Protein AF-A0A930FH74-F1 (afdb_monomer)

Radius of gyration: 14.36 Å; Cα contacts (8 Å, |Δi|>4): 64; chains: 1; bounding box: 34×31×39 Å

Solvent-accessible surface area (backbone atoms only — not comparable to full-atom values): 4783 Å² total; per-residue (Å²): 112,72,64,60,51,49,51,54,49,26,50,51,30,32,51,65,12,47,53,57,50,52,50,57,67,73,51,81,82,47,86,74,50,56,66,56,43,67,67,47,46,61,57,28,51,49,33,28,50,51,17,36,51,45,40,52,52,50,24,60,74,66,74,41,48,87,90,37,46,66,59,43,49,54,41,47,52,48,53,53,52,53,47,48,66,76,75,102

pLDDT: mean 86.74, std 10.67, range [51.53, 96.81]

Secondary structure (DSSP, 8-state):
-HHHHHHHHHHHHHHHHHHHHHHHHH-TT-TTHHHHHHHHHHHHHHHHHHHHHHHHHHHHHTT-STTTHHHHHHHHHHHHHHHHHHH-

Foldseek 3Di:
DVLVVLLVQLVVLQCQLPVVLVVLVVVVPDPVSVVVCVVVNVVSLVSLVVSLVSLVVSCVVVVHCVVSVVSNVVSVVVNVVVVVVVVD

Mean predicted aligned error: 5.04 Å

Structure (mmCIF, N/CA/C/O backbone):
data_AF-A0A930FH74-F1
#
_entry.id   AF-A0A930FH74-F1
#
loop_
_atom_site.group_PDB
_atom_site.id
_atom_site.type_symbol
_atom_site.label_atom_id
_atom_site.label_alt_id
_atom_site.label_comp_id
_atom_site.label_asym_id
_atom_site.label_entity_id
_atom_site.label_seq_id
_atom_site.pdbx_PDB_ins_code
_atom_site.Cartn_x
_atom_site.Cartn_y
_atom_site.Cartn_z
_atom_site.occupancy
_atom_site.B_iso_or_equiv
_atom_site.auth_seq_id
_atom_site.auth_comp_id
_atom_site.auth_asym_id
_atom_site.auth_atom_id
_atom_site.pdbx_PDB_model_num
ATOM 1 N N . MET A 1 1 ? -9.009 12.039 16.065 1.00 51.53 1 MET A N 1
ATOM 2 C CA . MET A 1 1 ? -7.686 12.701 15.950 1.00 51.53 1 MET A CA 1
ATOM 3 C C . MET A 1 1 ? -6.493 11.768 15.690 1.00 51.53 1 MET A C 1
ATOM 5 O O . MET A 1 1 ? -5.860 11.953 14.661 1.00 51.53 1 MET A O 1
ATOM 9 N N . LYS A 1 2 ? -6.136 10.784 16.546 1.00 77.12 2 LYS A N 1
ATOM 10 C CA . LYS A 1 2 ? -5.008 9.860 16.236 1.00 77.12 2 LYS A CA 1
ATOM 11 C C . LYS A 1 2 ? -5.335 8.882 15.095 1.00 77.12 2 LYS A C 1
ATOM 13 O O . LYS A 1 2 ? -4.520 8.712 14.196 1.00 77.12 2 LYS A O 1
ATOM 18 N N . LEU A 1 3 ? -6.545 8.319 15.106 1.00 84.00 3 LEU A N 1
ATOM 19 C CA . LEU A 1 3 ? -6.985 7.311 14.137 1.00 84.00 3 LEU A CA 1
ATOM 20 C C . LEU A 1 3 ? -7.228 7.878 12.731 1.00 84.00 3 LEU A C 1
ATOM 22 O O . LEU A 1 3 ? -6.760 7.313 11.755 1.00 84.00 3 LEU A O 1
ATOM 26 N N . GLU A 1 4 ? -7.878 9.038 12.613 1.00 87.12 4 GLU A N 1
ATOM 27 C CA . GLU A 1 4 ? -8.069 9.714 11.315 1.00 87.12 4 GLU A CA 1
ATOM 28 C C . GLU A 1 4 ? -6.732 10.083 10.666 1.00 87.12 4 GLU A C 1
ATOM 30 O O . GLU A 1 4 ? -6.550 9.915 9.462 1.00 87.12 4 GLU A O 1
ATOM 35 N N . LYS A 1 5 ? -5.758 10.522 11.474 1.00 89.94 5 LYS A N 1
ATOM 36 C CA . LYS A 1 5 ? -4.399 10.779 10.994 1.00 89.94 5 LYS A CA 1
ATOM 37 C C . LYS A 1 5 ? -3.721 9.486 10.531 1.00 89.94 5 LYS A C 1
ATOM 39 O O . LYS A 1 5 ? -3.058 9.497 9.500 1.00 89.94 5 LYS A O 1
ATOM 44 N N . ALA A 1 6 ? -3.911 8.376 11.248 1.00 89.38 6 ALA A N 1
ATOM 45 C CA . ALA A 1 6 ? -3.404 7.068 10.834 1.00 89.38 6 ALA A CA 1
ATOM 46 C C . ALA A 1 6 ? -4.046 6.587 9.521 1.00 89.38 6 ALA A C 1
ATOM 48 O O . ALA A 1 6 ? -3.317 6.150 8.636 1.00 89.38 6 ALA A O 1
ATOM 49 N N . LYS A 1 7 ? -5.367 6.745 9.354 1.00 91.62 7 LYS A N 1
ATOM 50 C CA . LYS A 1 7 ? -6.089 6.458 8.101 1.00 91.62 7 LYS A CA 1
ATOM 51 C C . LYS A 1 7 ? -5.531 7.270 6.934 1.00 91.62 7 LYS A C 1
ATOM 53 O O . LYS A 1 7 ? -5.203 6.696 5.902 1.00 91.62 7 LYS A O 1
ATOM 58 N N . SER A 1 8 ? -5.350 8.577 7.124 1.00 94.25 8 SER A N 1
ATOM 59 C CA . SER A 1 8 ? -4.795 9.461 6.093 1.00 94.25 8 SER A CA 1
ATOM 60 C C . SER A 1 8 ? -3.360 9.079 5.702 1.00 94.25 8 SER A C 1
ATOM 62 O O . SER A 1 8 ? -3.033 9.048 4.518 1.00 94.25 8 SER A O 1
ATOM 64 N N . ILE A 1 9 ? -2.509 8.727 6.674 1.00 94.31 9 ILE A N 1
ATOM 65 C CA . ILE A 1 9 ? -1.144 8.252 6.395 1.00 94.31 9 ILE A CA 1
ATOM 66 C C . ILE A 1 9 ? -1.174 6.902 5.668 1.00 94.31 9 ILE A C 1
ATOM 68 O O . ILE A 1 9 ? -0.456 6.733 4.684 1.00 94.31 9 ILE A O 1
ATOM 72 N N . ALA A 1 10 ? -2.005 5.957 6.118 1.00 94.56 10 ALA A N 1
ATOM 73 C CA . ALA A 1 10 ? -2.155 4.652 5.477 1.00 94.56 10 ALA A CA 1
ATOM 74 C C . ALA A 1 10 ? -2.593 4.797 4.014 1.00 94.56 10 ALA A C 1
ATOM 76 O O . ALA A 1 10 ? -2.043 4.124 3.143 1.00 94.56 10 ALA A O 1
ATOM 77 N N . GLU A 1 11 ? -3.512 5.722 3.737 1.00 95.56 11 GLU A N 1
ATOM 78 C CA . GLU A 1 11 ? -4.006 6.009 2.392 1.00 95.56 11 GLU A CA 1
ATOM 79 C C . GLU A 1 11 ? -2.937 6.649 1.506 1.00 95.56 11 GLU A C 1
ATOM 81 O O . GLU A 1 11 ? -2.738 6.228 0.365 1.00 95.56 11 GLU A O 1
ATOM 86 N N . ALA A 1 12 ? -2.185 7.614 2.038 1.00 96.00 12 ALA A N 1
ATOM 87 C CA . ALA A 1 12 ? -1.064 8.202 1.317 1.00 96.00 12 ALA A CA 1
ATOM 88 C C . ALA A 1 12 ? -0.013 7.137 0.962 1.00 96.00 12 ALA A C 1
ATOM 90 O O . ALA A 1 12 ? 0.412 7.052 -0.189 1.00 96.00 12 ALA A O 1
ATOM 91 N N . LEU A 1 13 ? 0.366 6.282 1.919 1.00 95.50 13 LEU A N 1
ATOM 92 C CA . LEU A 1 13 ? 1.301 5.177 1.684 1.00 95.50 13 LEU A CA 1
ATOM 93 C C . LEU A 1 13 ? 0.760 4.163 0.669 1.00 95.50 13 LEU A C 1
ATOM 95 O O . LEU A 1 13 ? 1.527 3.675 -0.161 1.00 95.50 13 LEU A O 1
ATOM 99 N N . MET A 1 14 ? -0.545 3.875 0.706 1.00 96.81 14 MET A N 1
ATOM 100 C CA . MET A 1 14 ? -1.205 2.982 -0.246 1.00 96.81 14 MET A CA 1
ATOM 101 C C . MET A 1 14 ? -1.016 3.490 -1.670 1.00 96.81 14 MET A C 1
ATOM 103 O O . MET A 1 14 ? -0.474 2.775 -2.509 1.00 96.81 14 MET A O 1
ATOM 107 N N . TRP A 1 15 ? -1.438 4.725 -1.941 1.00 96.25 15 TRP A N 1
ATOM 108 C CA . TRP A 1 15 ? -1.419 5.277 -3.292 1.00 96.25 15 TRP A CA 1
ATOM 109 C C . TRP A 1 15 ? 0.001 5.560 -3.781 1.00 96.25 15 TRP A C 1
ATOM 111 O O . TRP A 1 15 ? 0.316 5.239 -4.928 1.00 96.25 15 TRP A O 1
ATOM 121 N N . LEU A 1 16 ? 0.877 6.079 -2.912 1.00 94.44 16 LEU A N 1
ATOM 122 C CA . LEU A 1 16 ? 2.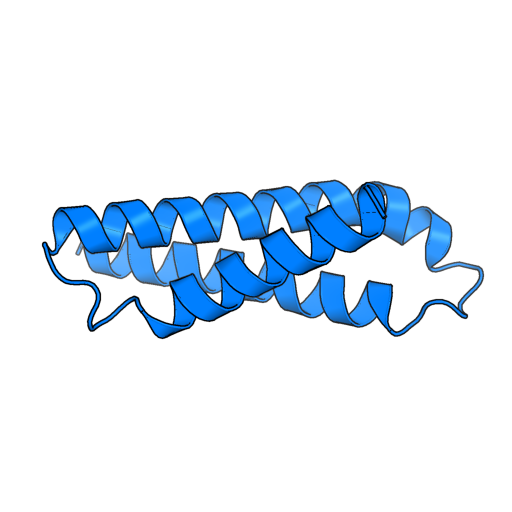290 6.294 -3.238 1.00 94.44 16 LEU A CA 1
ATOM 123 C C . LEU A 1 16 ? 3.031 4.985 -3.509 1.00 94.44 16 LEU A C 1
ATOM 125 O O . LEU A 1 16 ? 3.941 4.977 -4.327 1.00 94.44 16 LEU A O 1
ATOM 129 N N . GLY A 1 17 ? 2.653 3.887 -2.853 1.00 92.62 17 GLY A N 1
ATOM 130 C CA . GLY A 1 17 ? 3.203 2.569 -3.147 1.00 92.62 17 GLY A CA 1
ATOM 131 C C . GLY A 1 17 ? 2.618 1.977 -4.431 1.00 92.62 17 GLY A C 1
ATOM 132 O O . GLY A 1 17 ? 3.367 1.609 -5.335 1.00 92.62 17 GLY A O 1
ATOM 133 N N . LEU A 1 18 ? 1.288 1.885 -4.524 1.00 92.94 18 LEU A N 1
ATOM 134 C CA . LEU A 1 18 ? 0.581 1.142 -5.572 1.00 92.94 18 LEU A CA 1
ATOM 135 C C . LEU A 1 18 ? 0.696 1.782 -6.956 1.00 92.94 18 LEU A C 1
ATOM 137 O O . LEU A 1 18 ? 1.016 1.087 -7.920 1.00 92.94 18 LEU A O 1
ATOM 141 N N . VAL A 1 19 ? 0.433 3.088 -7.074 1.00 92.12 19 VAL A N 1
ATOM 142 C CA . VAL A 1 19 ? 0.340 3.748 -8.388 1.00 92.12 19 VAL A CA 1
ATOM 143 C C . VAL A 1 19 ? 1.670 3.673 -9.137 1.00 92.12 19 VAL A C 1
ATOM 145 O O . VAL A 1 19 ? 1.671 3.217 -10.283 1.00 92.12 19 VAL A O 1
ATOM 148 N N . PRO A 1 20 ? 2.818 4.024 -8.527 1.00 90.06 20 PRO A N 1
ATOM 149 C CA . PRO A 1 20 ? 4.088 3.930 -9.229 1.00 90.06 20 PRO A CA 1
ATOM 150 C C . PRO A 1 20 ? 4.467 2.479 -9.537 1.00 90.06 20 PRO A C 1
ATOM 152 O O . PRO A 1 20 ? 4.936 2.218 -10.640 1.00 90.06 20 PRO A O 1
ATOM 155 N N . GLN A 1 21 ? 4.209 1.517 -8.637 1.00 89.75 21 GLN A N 1
ATOM 156 C CA . GLN A 1 21 ? 4.465 0.095 -8.923 1.00 89.75 21 GLN A CA 1
ATOM 157 C C . GLN A 1 21 ? 3.685 -0.400 -10.138 1.00 89.75 21 GLN A C 1
ATOM 159 O O . GLN A 1 21 ? 4.243 -1.094 -10.988 1.00 89.75 21 GLN A O 1
ATOM 164 N N . TRP A 1 22 ? 2.411 -0.025 -10.241 1.00 87.50 22 TRP A N 1
ATOM 165 C CA . TRP A 1 22 ? 1.578 -0.377 -11.383 1.00 87.50 22 TRP A CA 1
ATOM 166 C C . TRP A 1 22 ? 2.109 0.240 -12.685 1.00 87.50 22 TRP A C 1
ATOM 168 O O . TRP A 1 22 ? 2.227 -0.460 -13.695 1.00 87.50 22 TRP A O 1
ATOM 178 N N . ILE A 1 23 ? 2.524 1.511 -12.653 1.00 86.62 23 ILE A N 1
ATOM 179 C CA . ILE A 1 23 ? 3.156 2.184 -13.800 1.00 86.62 23 ILE A CA 1
ATOM 180 C C . ILE A 1 23 ? 4.451 1.465 -14.201 1.00 86.62 23 ILE A C 1
ATOM 182 O O . ILE A 1 23 ? 4.649 1.162 -15.376 1.00 86.62 23 ILE A O 1
ATOM 186 N N . PHE A 1 24 ? 5.328 1.133 -13.252 1.00 83.50 24 PHE A N 1
ATOM 187 C CA . PHE A 1 24 ? 6.582 0.432 -13.548 1.00 83.50 24 PHE A CA 1
ATOM 188 C C . PHE A 1 24 ? 6.354 -0.980 -14.102 1.00 83.50 24 PHE A C 1
ATOM 190 O O . PHE A 1 24 ? 7.057 -1.403 -15.019 1.00 83.50 24 PHE A O 1
ATOM 197 N N . MET A 1 25 ? 5.354 -1.710 -13.601 1.00 79.62 25 MET A N 1
ATOM 198 C CA . MET A 1 25 ? 5.031 -3.049 -14.104 1.00 79.62 25 MET A CA 1
ATOM 199 C C . MET A 1 25 ? 4.424 -3.042 -15.510 1.00 79.62 25 MET A C 1
ATOM 201 O O . MET A 1 25 ? 4.682 -3.963 -16.284 1.00 79.62 25 MET A O 1
ATOM 205 N N . THR A 1 26 ? 3.649 -2.015 -15.858 1.00 80.44 26 THR A N 1
ATOM 206 C CA . THR A 1 26 ? 3.016 -1.881 -17.183 1.00 80.44 26 THR A CA 1
ATOM 207 C C . THR A 1 26 ? 3.925 -1.231 -18.230 1.00 80.44 26 THR A C 1
ATOM 209 O O . THR A 1 26 ? 3.740 -1.447 -19.424 1.00 80.44 26 THR A O 1
ATOM 212 N N . SER A 1 27 ? 4.959 -0.499 -17.808 1.00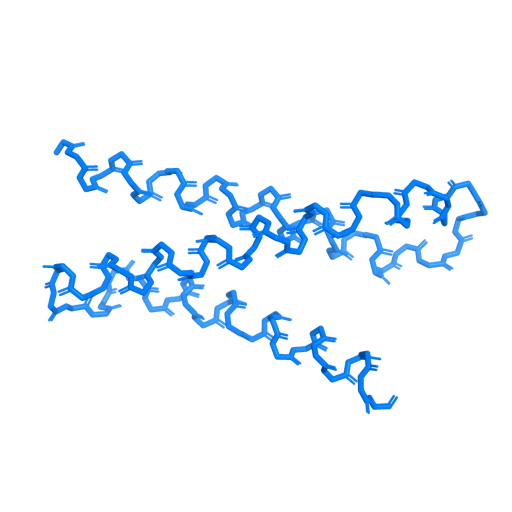 74.50 27 SER A N 1
ATOM 213 C CA . SER A 1 27 ? 5.898 0.226 -18.683 1.00 74.50 27 SER A CA 1
ATOM 214 C C . SER A 1 27 ? 7.183 -0.543 -19.030 1.00 74.50 27 SER A C 1
ATOM 216 O O . SER A 1 27 ? 8.180 0.072 -19.411 1.00 74.50 27 SER A O 1
ATOM 218 N N . ARG A 1 28 ? 7.170 -1.886 -18.960 1.00 63.28 28 ARG A N 1
ATOM 219 C CA . ARG A 1 28 ? 8.317 -2.815 -19.150 1.00 63.28 28 ARG A CA 1
ATOM 220 C C . ARG A 1 28 ? 9.094 -2.728 -20.490 1.00 63.28 28 ARG A C 1
ATOM 222 O O . ARG A 1 28 ? 9.906 -3.600 -20.773 1.00 63.28 28 ARG A O 1
ATOM 229 N N . GLY A 1 29 ? 8.901 -1.687 -21.302 1.00 61.66 29 GLY A N 1
ATOM 230 C CA . GLY A 1 29 ? 9.609 -1.433 -22.562 1.00 61.66 29 GLY A CA 1
ATOM 231 C C . GLY A 1 29 ? 10.599 -0.256 -22.562 1.00 61.66 29 GLY A C 1
ATOM 232 O O . GLY A 1 29 ? 11.172 0.018 -23.612 1.00 61.66 29 GLY A O 1
ATOM 233 N N . VAL A 1 30 ? 10.812 0.461 -21.447 1.00 61.50 30 VAL A N 1
ATOM 234 C CA . VAL A 1 30 ? 11.693 1.652 -21.418 1.00 61.50 30 VAL A CA 1
ATOM 235 C C . VAL A 1 30 ? 13.103 1.301 -20.895 1.00 61.50 30 VAL A C 1
ATOM 237 O O . VAL A 1 30 ? 13.244 1.019 -19.703 1.00 61.50 30 VAL A O 1
ATOM 240 N N . PRO A 1 31 ? 14.171 1.381 -21.720 1.00 57.53 31 PRO A N 1
ATOM 241 C CA . PRO A 1 31 ? 15.526 0.933 -21.356 1.00 57.53 31 PRO A CA 1
ATOM 242 C C . PRO A 1 31 ? 16.143 1.639 -20.135 1.00 57.53 31 PRO A C 1
ATOM 244 O O . PRO A 1 31 ? 16.898 1.026 -19.388 1.00 57.53 31 PRO A O 1
ATOM 247 N N . GLY A 1 32 ? 15.802 2.911 -19.891 1.00 60.41 32 GLY A N 1
ATOM 248 C CA . GLY A 1 32 ? 16.250 3.660 -18.705 1.00 60.41 32 GLY A CA 1
ATOM 249 C C . GLY A 1 32 ? 15.409 3.418 -17.445 1.00 60.41 32 GLY A C 1
ATOM 250 O O . GLY A 1 32 ? 15.868 3.676 -16.334 1.00 60.41 32 GLY A O 1
ATOM 251 N N . GLY A 1 33 ? 14.190 2.891 -17.598 1.00 63.53 33 GLY A N 1
ATOM 252 C CA . GLY A 1 33 ? 13.275 2.634 -16.484 1.00 63.53 33 GLY A CA 1
ATOM 253 C C . GLY A 1 33 ? 13.689 1.437 -15.630 1.00 63.53 33 GLY A C 1
ATOM 254 O O . GLY A 1 33 ? 13.379 1.404 -14.444 1.00 63.53 33 GLY A O 1
ATOM 255 N N . LEU A 1 34 ? 14.437 0.486 -16.201 1.00 67.62 34 LEU A N 1
ATOM 256 C CA . LEU A 1 34 ? 14.801 -0.764 -15.531 1.00 67.62 34 LEU A CA 1
ATOM 257 C C . LEU A 1 34 ? 15.714 -0.540 -14.312 1.00 67.62 34 LEU A C 1
ATOM 259 O O . LEU A 1 34 ? 15.481 -1.117 -13.254 1.00 67.62 34 LEU A O 1
ATOM 263 N N . LEU A 1 35 ? 16.720 0.335 -14.433 1.00 68.69 35 LEU A N 1
ATOM 264 C CA . LEU A 1 35 ? 17.639 0.660 -13.334 1.00 68.69 35 LEU A CA 1
ATOM 265 C C . LEU A 1 35 ? 16.921 1.390 -12.195 1.00 68.69 35 LEU A C 1
ATOM 267 O O . LEU A 1 35 ? 17.082 1.030 -11.034 1.00 68.69 35 LEU A O 1
ATOM 271 N N . ILE A 1 36 ? 16.084 2.374 -12.528 1.00 70.12 36 ILE A N 1
ATOM 272 C CA . ILE A 1 36 ? 15.289 3.124 -11.546 1.00 70.12 36 ILE A CA 1
ATOM 273 C C . ILE A 1 36 ? 14.298 2.188 -10.841 1.00 70.12 36 ILE A C 1
ATOM 275 O O . ILE A 1 36 ? 14.159 2.238 -9.618 1.00 70.12 36 ILE A O 1
ATOM 279 N N . ALA A 1 37 ? 13.659 1.290 -11.594 1.00 74.56 37 ALA A N 1
ATOM 280 C CA . ALA A 1 37 ? 12.722 0.318 -11.053 1.00 74.56 37 ALA A CA 1
ATOM 281 C C . ALA A 1 37 ? 13.389 -0.619 -10.035 1.00 74.56 37 ALA A C 1
ATOM 283 O O . ALA A 1 37 ? 12.799 -0.864 -8.991 1.00 74.56 37 ALA A O 1
ATOM 284 N N . ILE A 1 38 ? 14.621 -1.088 -10.261 1.00 78.81 38 ILE A N 1
ATOM 285 C CA . ILE A 1 38 ? 15.307 -1.993 -9.316 1.00 78.81 38 ILE A CA 1
ATOM 286 C C . ILE A 1 38 ? 15.503 -1.350 -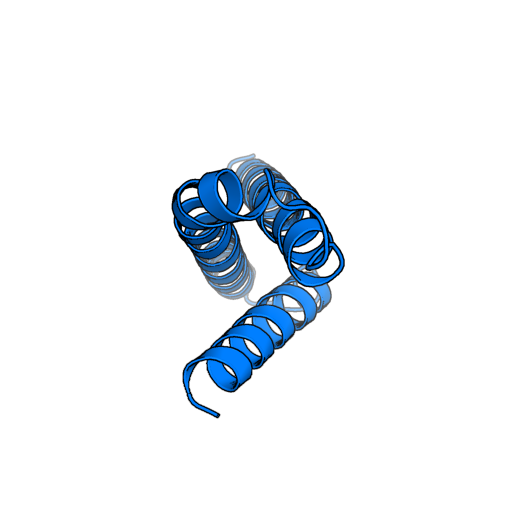7.935 1.00 78.81 38 ILE A C 1
ATOM 288 O O .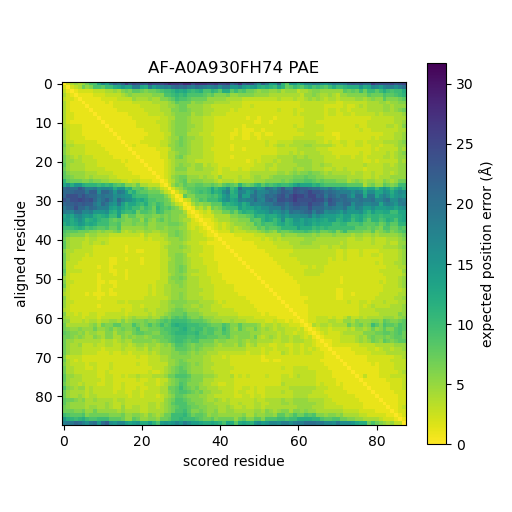 ILE A 1 38 ? 15.323 -2.022 -6.922 1.00 78.81 38 ILE A O 1
ATOM 292 N N . PHE A 1 39 ? 15.838 -0.059 -7.873 1.00 82.50 39 PHE A N 1
ATOM 293 C CA . PHE A 1 39 ? 16.077 0.624 -6.594 1.00 82.50 39 PHE A CA 1
ATOM 294 C C . PHE A 1 39 ? 14.795 1.136 -5.936 1.00 82.50 39 PHE A C 1
ATOM 296 O O . PHE A 1 39 ? 14.676 1.107 -4.712 1.00 82.50 39 PHE A O 1
ATOM 303 N N . ILE A 1 40 ? 13.830 1.604 -6.730 1.00 87.00 40 ILE A N 1
ATOM 304 C CA . ILE A 1 40 ? 12.608 2.220 -6.206 1.00 87.00 40 ILE A CA 1
ATOM 305 C C . ILE A 1 40 ? 11.533 1.168 -5.898 1.00 87.00 40 ILE A C 1
ATOM 307 O O . ILE A 1 40 ? 10.843 1.297 -4.888 1.00 87.00 40 ILE A O 1
ATOM 311 N N . MET A 1 41 ? 11.402 0.100 -6.696 1.00 87.31 41 MET A N 1
ATOM 312 C CA . MET A 1 41 ? 10.360 -0.920 -6.495 1.00 87.31 41 MET A CA 1
ATOM 313 C C . MET A 1 41 ? 10.375 -1.552 -5.098 1.00 87.31 41 MET A C 1
ATOM 315 O O . MET A 1 41 ? 9.297 -1.632 -4.511 1.00 87.31 41 MET A O 1
ATOM 319 N N . PRO A 1 42 ? 11.524 -1.937 -4.504 1.00 88.69 42 PRO A N 1
ATOM 320 C CA . PRO A 1 42 ? 11.542 -2.477 -3.144 1.00 88.69 42 PRO A CA 1
ATOM 321 C C . PRO A 1 42 ? 10.977 -1.497 -2.111 1.00 88.69 42 PRO A C 1
ATOM 323 O O . PRO A 1 42 ? 10.212 -1.893 -1.234 1.00 88.69 42 PRO A O 1
ATOM 326 N N . ILE A 1 43 ? 11.300 -0.206 -2.241 1.00 92.06 43 ILE A N 1
ATOM 327 C CA . ILE A 1 43 ? 10.794 0.844 -1.347 1.00 92.06 43 ILE A CA 1
ATOM 328 C C . ILE A 1 43 ? 9.277 0.961 -1.496 1.00 92.06 43 ILE A C 1
ATOM 330 O O . ILE A 1 43 ? 8.556 0.961 -0.499 1.00 92.06 43 ILE A O 1
ATOM 334 N N . LEU A 1 44 ? 8.779 1.001 -2.733 1.00 92.50 44 LEU A N 1
ATOM 335 C CA . LEU A 1 44 ? 7.345 1.080 -2.995 1.00 92.50 44 LEU A CA 1
ATOM 336 C C . LEU A 1 44 ? 6.601 -0.148 -2.452 1.00 92.50 44 LEU A C 1
ATOM 338 O O . LEU A 1 44 ? 5.548 0.006 -1.831 1.00 92.50 44 LEU A O 1
ATOM 342 N N . MET A 1 45 ? 7.156 -1.352 -2.630 1.00 90.69 45 MET A N 1
ATOM 343 C CA . MET A 1 45 ? 6.582 -2.595 -2.101 1.00 90.69 45 MET A CA 1
ATOM 344 C C . MET A 1 45 ? 6.475 -2.547 -0.576 1.00 90.69 45 MET A C 1
ATOM 346 O O . MET A 1 45 ? 5.431 -2.899 -0.024 1.00 90.69 45 MET A O 1
ATOM 350 N N . ILE A 1 46 ? 7.513 -2.051 0.106 1.00 93.88 46 ILE A N 1
ATOM 351 C CA . ILE A 1 46 ? 7.487 -1.839 1.558 1.00 93.88 46 ILE A CA 1
ATOM 352 C C . ILE A 1 46 ? 6.397 -0.828 1.934 1.00 93.88 46 ILE A C 1
ATOM 354 O O . ILE A 1 46 ? 5.652 -1.082 2.875 1.00 93.88 46 ILE A O 1
ATOM 358 N N . MET A 1 47 ? 6.241 0.282 1.204 1.00 95.12 47 MET A N 1
ATOM 359 C CA . MET A 1 47 ? 5.177 1.262 1.478 1.00 95.12 47 MET A CA 1
ATOM 360 C C . MET A 1 47 ? 3.778 0.649 1.357 1.00 95.12 47 MET A C 1
ATOM 362 O O . MET A 1 47 ? 2.949 0.845 2.248 1.00 95.12 47 MET A O 1
ATOM 366 N N . THR A 1 48 ? 3.520 -0.132 0.304 1.00 94.12 48 THR A N 1
ATOM 367 C CA . THR A 1 48 ? 2.248 -0.852 0.138 1.00 94.12 48 THR A CA 1
ATOM 368 C C . THR A 1 48 ? 2.029 -1.874 1.253 1.00 94.12 48 THR A C 1
ATOM 370 O O . THR A 1 48 ? 0.925 -1.962 1.787 1.00 94.12 48 THR A O 1
ATOM 373 N N . PHE A 1 49 ? 3.070 -2.609 1.651 1.00 93.94 49 PHE A N 1
ATOM 374 C CA . PHE A 1 49 ? 2.989 -3.568 2.753 1.00 93.94 49 PHE A CA 1
ATOM 375 C C . PHE A 1 49 ? 2.700 -2.886 4.098 1.00 93.94 49 PHE A C 1
ATOM 377 O O . PHE A 1 49 ? 1.810 -3.310 4.834 1.00 93.94 49 PHE A O 1
ATOM 384 N N . VAL A 1 50 ? 3.402 -1.794 4.409 1.00 95.56 50 VAL A N 1
ATOM 385 C CA . VAL A 1 50 ? 3.164 -0.999 5.6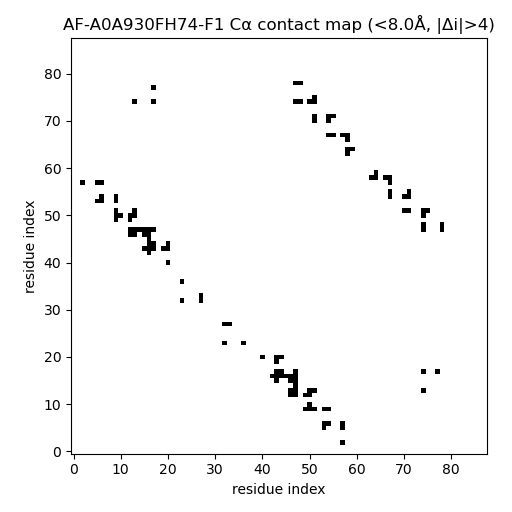21 1.00 95.56 50 VAL A CA 1
ATOM 386 C C . VAL A 1 50 ? 1.746 -0.432 5.615 1.00 95.56 50 VAL A C 1
ATOM 388 O O . VAL A 1 50 ? 1.062 -0.521 6.631 1.00 95.56 50 VAL A O 1
ATOM 391 N N . SER A 1 51 ? 1.274 0.084 4.479 1.00 95.94 51 SER A N 1
ATOM 392 C CA . SER A 1 51 ? -0.106 0.551 4.329 1.00 95.94 51 SER A CA 1
ATOM 393 C C . SER A 1 51 ? -1.132 -0.556 4.613 1.00 95.94 51 SER A C 1
ATOM 395 O O . SER A 1 51 ? -2.043 -0.346 5.415 1.00 95.94 51 SER A O 1
ATOM 397 N N . PHE A 1 52 ? -0.949 -1.755 4.046 1.00 95.31 52 PHE A N 1
ATOM 398 C CA . PHE A 1 52 ? -1.804 -2.914 4.330 1.00 95.31 52 PHE A CA 1
ATOM 399 C C . PHE A 1 52 ? -1.843 -3.225 5.831 1.00 95.31 52 PHE A C 1
ATOM 401 O O . PHE A 1 52 ? -2.922 -3.316 6.418 1.00 95.31 52 PHE A O 1
ATOM 408 N N . MET A 1 53 ? -0.676 -3.308 6.477 1.00 96.31 53 MET A N 1
ATOM 409 C CA . MET A 1 53 ? -0.589 -3.560 7.917 1.00 96.31 53 MET A CA 1
ATOM 410 C C . MET A 1 53 ? -1.281 -2.463 8.731 1.00 96.31 53 MET A C 1
ATOM 412 O O . MET A 1 53 ? -2.003 -2.772 9.677 1.00 96.31 53 MET A O 1
ATOM 416 N N . MET A 1 54 ? -1.128 -1.190 8.355 1.00 95.00 54 MET A N 1
ATOM 417 C CA . MET A 1 54 ? -1.843 -0.088 9.003 1.00 95.00 54 MET A CA 1
ATOM 418 C C . MET A 1 54 ? -3.359 -0.253 8.888 1.00 95.00 54 MET A C 1
ATOM 420 O O . MET A 1 54 ? -4.048 -0.096 9.892 1.00 95.00 54 MET A O 1
ATOM 424 N N . TYR A 1 55 ? -3.889 -0.618 7.717 1.00 94.75 55 TYR A N 1
ATOM 425 C CA . TYR A 1 55 ? -5.322 -0.875 7.565 1.00 94.75 55 TYR A CA 1
ATOM 426 C C . TYR A 1 55 ? -5.806 -2.082 8.374 1.00 94.75 55 TYR A C 1
ATOM 428 O O . TYR A 1 55 ? -6.917 -2.032 8.905 1.00 94.75 55 TYR A O 1
ATOM 436 N N . VAL A 1 56 ? -4.980 -3.122 8.540 1.00 94.12 56 VAL A N 1
ATOM 437 C CA . VAL A 1 56 ? -5.280 -4.245 9.445 1.00 94.12 56 VAL A CA 1
ATOM 438 C C . VAL A 1 56 ? -5.380 -3.746 10.887 1.00 94.12 56 VAL A C 1
ATOM 440 O O . VAL A 1 56 ? -6.369 -4.027 11.562 1.00 94.12 56 VAL A O 1
ATOM 443 N N . PHE A 1 57 ? -4.408 -2.958 11.357 1.00 93.19 57 PHE A N 1
ATOM 444 C CA . PHE A 1 57 ? -4.441 -2.394 12.710 1.00 93.19 57 PHE A CA 1
ATOM 445 C 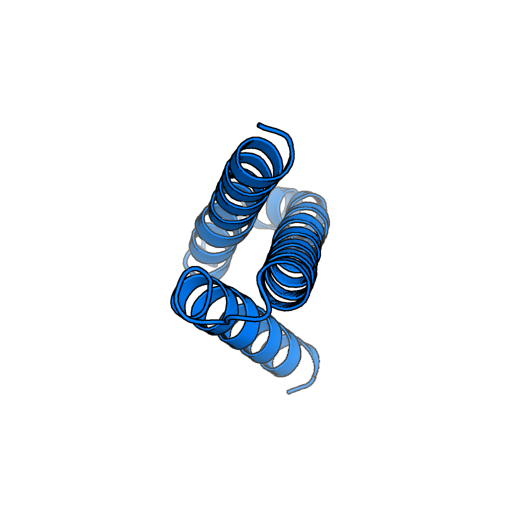C . PHE A 1 57 ? -5.635 -1.461 12.928 1.00 93.19 57 PHE A C 1
ATOM 447 O O . PHE A 1 57 ? -6.297 -1.566 13.956 1.00 93.19 57 PHE A O 1
ATOM 454 N N . ILE A 1 58 ? -5.956 -0.607 11.953 1.00 92.75 58 ILE A N 1
ATOM 455 C CA . ILE A 1 58 ? -7.130 0.276 12.004 1.00 92.75 58 ILE A CA 1
ATOM 456 C C . ILE A 1 58 ? -8.416 -0.554 12.100 1.00 92.75 58 ILE A C 1
ATOM 458 O O . ILE A 1 58 ? -9.258 -0.267 12.945 1.00 92.75 58 ILE A O 1
ATOM 462 N N . ALA A 1 59 ? -8.555 -1.614 11.297 1.00 92.25 59 ALA A N 1
ATOM 463 C CA . ALA A 1 59 ? -9.727 -2.490 11.346 1.00 92.25 59 ALA A CA 1
ATOM 464 C C . ALA A 1 59 ? -9.886 -3.186 12.711 1.00 92.25 59 ALA A C 1
ATOM 466 O O . ALA A 1 59 ? -11.003 -3.343 13.211 1.00 92.25 59 ALA A O 1
ATOM 467 N N . LEU A 1 60 ? -8.767 -3.592 13.325 1.00 92.25 60 LEU A N 1
ATOM 468 C CA . LEU A 1 60 ? -8.747 -4.184 14.663 1.00 92.25 60 LEU A CA 1
ATOM 469 C C . LEU A 1 60 ? -9.113 -3.163 15.748 1.00 92.25 60 LEU A C 1
ATOM 471 O O . LEU A 1 60 ? -9.885 -3.490 16.651 1.00 92.25 60 LEU A O 1
ATOM 475 N N . GLU A 1 61 ? -8.597 -1.936 15.656 1.00 91.25 61 GLU A N 1
ATOM 476 C CA . GLU A 1 61 ? -8.891 -0.852 16.601 1.00 91.25 61 GLU A CA 1
ATOM 477 C C . GLU A 1 61 ? -10.366 -0.428 16.529 1.00 91.25 61 GLU A C 1
ATOM 479 O O . GLU A 1 61 ? -11.019 -0.272 17.562 1.00 91.25 61 GLU A O 1
ATOM 484 N N . GLU A 1 62 ? -10.926 -0.334 15.321 1.00 90.19 62 GLU A N 1
ATOM 485 C CA . GLU A 1 62 ? -12.341 -0.006 15.096 1.00 90.19 62 GLU A CA 1
ATOM 486 C C . GLU A 1 62 ? -13.285 -1.188 15.349 1.00 90.19 62 GLU A C 1
ATOM 488 O O . GLU A 1 62 ? -14.505 -1.011 15.359 1.00 90.19 62 GLU A O 1
ATOM 493 N N . LYS A 1 63 ? -12.740 -2.399 15.545 1.00 90.31 63 LYS A N 1
ATOM 494 C CA . LYS A 1 63 ? -13.491 -3.668 15.607 1.00 90.31 63 LYS A CA 1
ATOM 495 C C . LYS A 1 63 ? -14.456 -3.834 14.425 1.00 90.31 63 LYS A C 1
ATOM 497 O O . LYS A 1 63 ? -15.505 -4.469 14.542 1.00 90.31 63 LYS A O 1
ATOM 502 N N . SER A 1 64 ? -14.116 -3.229 13.293 1.00 86.62 64 SER A N 1
ATOM 503 C CA . SER A 1 64 ? -14.957 -3.128 12.110 1.00 86.62 64 SER A CA 1
ATOM 504 C C . SER A 1 64 ? -14.075 -3.030 10.879 1.00 86.62 64 SER A C 1
ATOM 506 O O . SER A 1 64 ? -13.123 -2.260 10.831 1.00 86.62 64 SER A O 1
ATOM 508 N N . VAL A 1 65 ? -14.434 -3.798 9.856 1.00 88.25 65 VAL A N 1
ATOM 509 C CA . VAL A 1 65 ? -13.754 -3.780 8.555 1.00 88.25 65 VAL A CA 1
ATOM 510 C C . VAL A 1 65 ? -14.493 -2.865 7.568 1.00 88.25 65 VAL A C 1
ATOM 512 O O . VAL A 1 65 ? -13.998 -2.590 6.484 1.00 88.25 65 VAL A O 1
ATOM 515 N N . LYS A 1 66 ? -15.678 -2.344 7.921 1.00 88.44 66 LYS A N 1
ATOM 516 C CA . LYS A 1 66 ? -16.550 -1.603 6.987 1.00 88.44 66 LYS A CA 1
ATOM 517 C C . LYS A 1 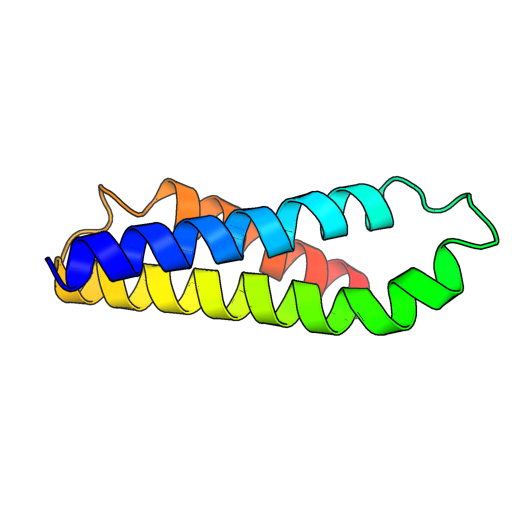66 ? -15.922 -0.349 6.379 1.00 88.44 66 LYS A C 1
ATOM 519 O O . LYS A 1 66 ? -16.307 0.013 5.275 1.00 88.44 66 LYS A O 1
ATOM 524 N N . ASP A 1 67 ? -14.967 0.276 7.058 1.00 86.06 67 ASP A N 1
ATOM 525 C CA . ASP A 1 67 ? -14.337 1.513 6.578 1.00 86.06 67 ASP A CA 1
ATOM 526 C C . ASP A 1 67 ? -12.975 1.267 5.907 1.00 86.06 67 ASP A C 1
ATOM 528 O O . ASP A 1 67 ? -12.443 2.152 5.234 1.00 86.06 67 ASP A O 1
ATOM 532 N N . THR A 1 68 ? -12.412 0.066 6.077 1.00 91.56 68 THR A N 1
ATOM 533 C CA . THR A 1 68 ? -11.076 -0.327 5.593 1.00 91.56 68 THR A CA 1
ATOM 534 C C . THR A 1 68 ? -11.101 -1.485 4.589 1.00 91.56 68 THR A C 1
ATOM 536 O O . THR A 1 68 ? -10.057 -1.865 4.056 1.00 91.56 68 THR A O 1
ATOM 539 N N . TRP A 1 69 ? -12.274 -2.071 4.321 1.00 93.12 69 TRP A N 1
ATOM 540 C CA . TRP A 1 69 ? -12.409 -3.306 3.540 1.00 93.12 69 TRP A CA 1
ATOM 541 C C . TRP A 1 69 ? -11.855 -3.187 2.124 1.00 93.12 69 TRP A C 1
ATOM 543 O O . TRP A 1 69 ? -11.180 -4.105 1.665 1.00 93.12 69 TRP A O 1
ATOM 553 N N . TRP A 1 70 ? -12.126 -2.085 1.423 1.00 94.44 70 TRP A N 1
ATOM 554 C CA . TRP A 1 70 ? -11.703 -1.949 0.032 1.00 94.44 70 TRP A CA 1
ATOM 555 C C . TRP A 1 70 ? -10.200 -1.691 -0.050 1.00 94.44 70 TRP A C 1
ATOM 557 O O . TRP A 1 70 ? -9.549 -2.196 -0.960 1.00 94.44 70 TRP A O 1
ATOM 567 N N . GLN A 1 71 ? -9.631 -0.976 0.926 1.00 95.62 71 GLN A N 1
ATOM 568 C CA . GLN A 1 71 ? -8.194 -0.739 1.013 1.00 95.62 71 GLN A CA 1
ATOM 569 C C . GLN A 1 71 ? -7.459 -2.043 1.305 1.00 95.62 71 GLN A C 1
ATOM 571 O O . GLN A 1 71 ? -6.466 -2.343 0.643 1.00 95.62 71 GLN A O 1
ATOM 576 N N . LEU A 1 72 ? -7.977 -2.853 2.234 1.00 95.19 72 LEU A N 1
ATOM 577 C CA . LEU A 1 72 ? -7.456 -4.188 2.539 1.00 95.19 72 LEU A CA 1
ATOM 578 C C . LEU A 1 72 ? -7.555 -5.129 1.339 1.00 95.19 72 LEU A C 1
ATOM 580 O O . LEU A 1 72 ? -6.605 -5.855 1.058 1.00 95.19 72 LEU A O 1
ATOM 584 N N . LEU A 1 7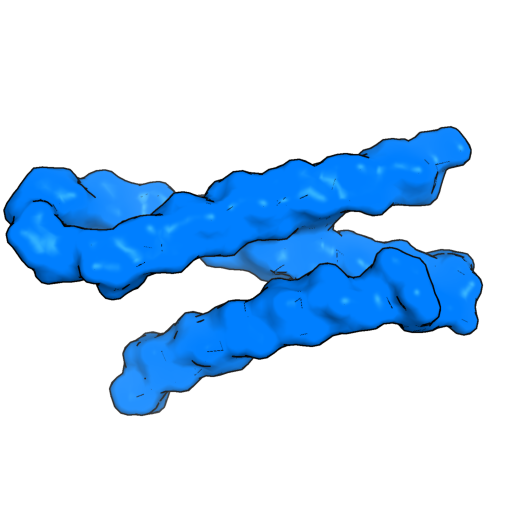3 ? -8.674 -5.098 0.612 1.00 95.31 73 LEU A N 1
ATOM 585 C CA . LEU A 1 73 ? -8.857 -5.895 -0.597 1.00 95.31 73 LEU A CA 1
ATOM 586 C C . LEU A 1 73 ? -7.863 -5.474 -1.682 1.00 95.31 73 LEU A C 1
ATOM 588 O O . LEU A 1 73 ? -7.199 -6.331 -2.256 1.00 95.31 73 LEU A O 1
ATOM 592 N N . LEU A 1 74 ? -7.725 -4.171 -1.934 1.00 94.00 74 LEU A N 1
ATOM 593 C CA . LEU A 1 74 ? -6.838 -3.636 -2.964 1.00 94.00 74 LEU A CA 1
ATOM 594 C C . LEU A 1 74 ? -5.367 -3.941 -2.659 1.00 94.00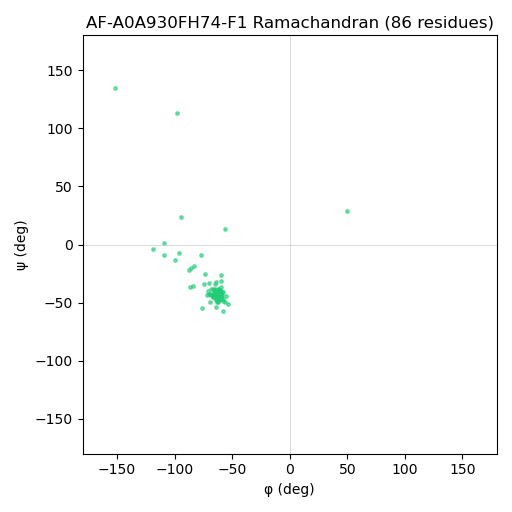 74 LEU A C 1
ATOM 596 O O . LEU A 1 74 ? -4.661 -4.512 -3.489 1.00 94.00 74 LEU A O 1
ATOM 600 N N . THR A 1 75 ? -4.906 -3.579 -1.462 1.00 93.50 75 THR A N 1
ATOM 601 C CA . THR A 1 75 ? -3.511 -3.796 -1.053 1.00 93.50 75 THR A CA 1
ATOM 602 C C . THR A 1 75 ? -3.196 -5.278 -0.867 1.00 93.50 75 THR A C 1
ATOM 604 O O . THR A 1 75 ? -2.134 -5.722 -1.296 1.00 93.50 75 THR A O 1
ATOM 607 N N . GLY A 1 76 ? -4.126 -6.069 -0.324 1.00 92.44 76 GLY A N 1
ATOM 608 C CA . GLY A 1 76 ? -3.989 -7.520 -0.204 1.00 92.44 76 GLY A CA 1
ATOM 609 C C . GLY A 1 76 ? -3.899 -8.217 -1.562 1.00 92.44 76 GLY A C 1
ATOM 610 O O . GLY A 1 76 ? -2.957 -8.973 -1.796 1.00 92.44 76 GLY A O 1
ATOM 611 N N . ALA A 1 77 ? -4.814 -7.914 -2.489 1.00 94.19 77 ALA A N 1
ATOM 612 C CA . ALA A 1 77 ? -4.781 -8.467 -3.844 1.00 94.19 77 ALA A CA 1
ATOM 613 C C . ALA A 1 77 ? -3.491 -8.088 -4.582 1.00 94.19 77 ALA A C 1
ATOM 615 O O . ALA A 1 77 ? -2.895 -8.936 -5.248 1.00 94.19 77 ALA A O 1
ATOM 616 N N . TRP A 1 78 ? -3.021 -6.845 -4.426 1.00 93.56 78 TRP A N 1
ATOM 617 C CA . TRP A 1 78 ? -1.753 -6.412 -5.009 1.00 93.56 78 TRP A CA 1
ATOM 618 C C . TRP A 1 78 ? -0.561 -7.183 -4.436 1.00 93.56 78 TRP A C 1
ATOM 620 O O . TRP A 1 78 ? 0.262 -7.685 -5.196 1.00 93.56 78 TRP A O 1
ATOM 630 N N . LEU A 1 79 ? -0.479 -7.347 -3.112 1.00 90.56 79 LEU A N 1
ATOM 631 C CA . LEU A 1 79 ? 0.587 -8.125 -2.471 1.00 90.56 79 LEU A CA 1
ATOM 632 C C . LEU A 1 79 ? 0.574 -9.593 -2.921 1.00 90.56 79 LEU A C 1
ATOM 634 O O . LEU A 1 79 ? 1.634 -10.151 -3.204 1.00 90.56 79 LEU A O 1
ATOM 638 N N . THR A 1 80 ? -0.606 -10.211 -3.042 1.00 91.75 80 THR A N 1
ATOM 639 C CA . THR A 1 80 ? -0.733 -11.575 -3.578 1.00 91.75 80 THR A CA 1
ATOM 640 C C . THR A 1 80 ? -0.295 -11.653 -5.039 1.00 91.75 80 THR A C 1
ATOM 642 O O . THR A 1 80 ? 0.436 -12.569 -5.405 1.00 91.75 80 THR A O 1
ATOM 645 N N . PHE A 1 81 ? -0.681 -10.686 -5.871 1.00 89.62 81 PHE A N 1
ATOM 646 C CA . PHE A 1 81 ? -0.238 -10.612 -7.263 1.00 89.62 81 PHE A CA 1
ATOM 647 C C . PHE A 1 81 ? 1.288 -10.488 -7.379 1.00 89.62 81 PHE A C 1
ATOM 649 O O . PHE A 1 81 ? 1.904 -11.210 -8.161 1.00 89.62 81 PHE A O 1
ATOM 656 N N . LEU A 1 82 ? 1.908 -9.625 -6.567 1.00 85.81 82 LEU A N 1
ATOM 657 C CA . LEU A 1 82 ? 3.364 -9.491 -6.514 1.00 85.81 82 LEU A CA 1
ATOM 658 C C . LEU A 1 82 ? 4.034 -10.807 -6.114 1.00 85.81 82 LEU A C 1
ATOM 660 O O . LEU A 1 82 ? 4.985 -11.218 -6.773 1.00 85.81 82 LEU A O 1
ATOM 664 N N . LEU A 1 83 ? 3.527 -11.477 -5.073 1.00 87.69 83 LEU A N 1
ATOM 665 C CA . LEU A 1 83 ? 4.030 -12.784 -4.646 1.00 87.69 83 LEU A CA 1
ATOM 666 C C . LEU A 1 83 ? 4.024 -13.772 -5.820 1.00 87.69 83 LEU A C 1
ATOM 668 O O . LEU A 1 83 ? 5.063 -14.345 -6.128 1.00 87.69 83 LEU A O 1
ATOM 672 N N . LEU A 1 84 ? 2.890 -13.896 -6.516 1.00 88.44 84 LEU A N 1
ATOM 673 C CA . LEU A 1 84 ? 2.742 -14.790 -7.667 1.00 88.44 84 LEU A CA 1
ATOM 674 C C . LEU A 1 84 ? 3.723 -14.472 -8.802 1.00 88.44 84 LEU A C 1
ATOM 676 O O . LEU A 1 84 ? 4.221 -15.397 -9.428 1.00 88.44 84 LEU A O 1
ATOM 680 N N . ILE A 1 85 ? 4.040 -13.198 -9.058 1.00 83.12 85 ILE A N 1
ATOM 681 C CA . ILE A 1 85 ? 5.044 -12.819 -10.068 1.00 83.12 85 ILE A CA 1
ATOM 682 C C . ILE A 1 85 ? 6.450 -13.290 -9.686 1.00 83.12 85 ILE A C 1
ATOM 684 O O . ILE A 1 85 ? 7.225 -13.653 -10.565 1.00 83.12 85 ILE A O 1
ATOM 688 N N . PHE A 1 86 ? 6.813 -13.213 -8.405 1.00 78.00 86 PHE A N 1
ATOM 689 C CA . PHE A 1 86 ? 8.170 -13.534 -7.955 1.00 78.00 86 PHE A CA 1
ATOM 690 C C . PHE A 1 86 ? 8.376 -15.021 -7.646 1.00 78.00 86 PHE A C 1
ATOM 692 O O . PHE A 1 86 ? 9.521 -15.470 -7.629 1.00 78.00 86 PHE A O 1
ATOM 699 N N . THR A 1 87 ? 7.304 -15.771 -7.379 1.00 83.50 87 THR A N 1
ATOM 700 C CA . THR A 1 87 ? 7.372 -17.207 -7.053 1.00 83.50 87 THR A CA 1
ATOM 701 C C . THR A 1 87 ? 6.839 -18.132 -8.149 1.00 83.50 87 THR A C 1
ATOM 703 O O . THR A 1 87 ? 6.936 -19.347 -7.984 1.00 83.50 87 THR A O 1
ATOM 706 N N . GLY A 1 88 ? 6.207 -17.585 -9.190 1.00 59.41 88 GLY A N 1
ATOM 707 C CA . GLY A 1 88 ? 5.603 -18.324 -10.306 1.00 59.41 88 GLY A CA 1
ATOM 708 C C . GLY A 1 88 ? 6.493 -18.445 -11.534 1.00 59.41 88 GLY A C 1
ATOM 709 O O . GLY A 1 88 ? 7.497 -17.706 -11.630 1.00 59.41 88 GLY A O 1
#

Sequence (88 aa):
MKLEKAKSIAEALMWLGLVPQWIFMTSRGVPGGLLIAIFIMPILMIMTFVSFMMYVFIALEEKSVKDTWWQLLLTGAWLTFLLLIFTG